Protein AF-A0AAE0N519-F1 (afdb_monomer)

Mean predicted aligned error: 3.24 Å

Sequence (68 aa):
MRLIHTKSGRLDEFFGDETPAYAILSHRWRKEEVTIQEWVELADTTKAKGGFRKISRACQIASQMDLD

Radius of gyration: 12.2 Å; Cα contacts (8 Å, |Δi|>4): 72; chains: 1; bounding box: 31×23×28 Å

pLDDT: mean 92.8, std 4.57, range [74.69, 97.5]

Organism: NCBI:txid330526

Structure (mmCIF, N/CA/C/O backbone):
data_AF-A0AAE0N519-F1
#
_entry.id   AF-A0AAE0N519-F1
#
loop_
_atom_site.group_PDB
_atom_site.id
_atom_site.type_symbol
_atom_site.label_atom_id
_atom_site.label_alt_id
_atom_site.label_comp_id
_atom_site.label_asym_id
_atom_site.label_entity_id
_atom_site.label_seq_id
_atom_site.pdbx_PDB_ins_c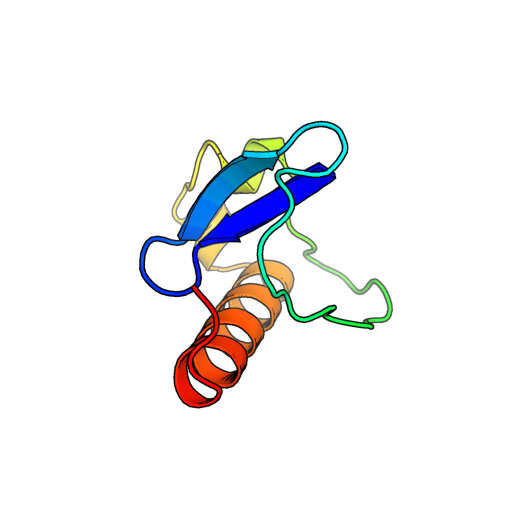ode
_atom_site.Cartn_x
_atom_site.Cartn_y
_atom_site.Cartn_z
_atom_site.occupancy
_atom_site.B_iso_or_equiv
_atom_site.auth_seq_id
_atom_site.auth_comp_id
_atom_site.auth_asym_id
_atom_site.auth_atom_id
_atom_site.pdbx_PDB_model_num
ATOM 1 N N . MET A 1 1 ? 11.950 6.121 -2.820 1.00 92.25 1 MET A N 1
ATOM 2 C CA . MET A 1 1 ? 10.511 6.401 -2.639 1.00 92.25 1 MET A CA 1
ATOM 3 C C . MET A 1 1 ? 9.815 5.201 -2.025 1.00 92.25 1 MET A C 1
ATOM 5 O O . MET A 1 1 ? 10.365 4.113 -2.093 1.00 92.25 1 MET A O 1
ATOM 9 N N . ARG A 1 2 ? 8.627 5.396 -1.442 1.00 94.38 2 ARG A N 1
ATOM 10 C CA . ARG A 1 2 ? 7.794 4.309 -0.910 1.00 94.38 2 ARG A CA 1
ATOM 11 C C . ARG A 1 2 ? 6.588 4.092 -1.810 1.00 94.38 2 ARG A C 1
ATOM 13 O O . ARG A 1 2 ? 5.841 5.046 -2.022 1.00 94.38 2 ARG A O 1
ATOM 20 N N . LEU A 1 3 ? 6.415 2.877 -2.317 1.00 96.19 3 LEU A N 1
ATOM 21 C CA . LEU A 1 3 ? 5.300 2.490 -3.183 1.00 96.19 3 LEU A CA 1
ATOM 22 C C . LEU A 1 3 ? 4.499 1.355 -2.545 1.00 96.19 3 LEU A C 1
ATOM 24 O O . LEU A 1 3 ? 4.992 0.652 -1.668 1.00 96.19 3 LEU A O 1
ATOM 28 N N . ILE A 1 4 ? 3.246 1.208 -2.971 1.00 96.56 4 ILE A N 1
ATOM 29 C CA . ILE A 1 4 ? 2.354 0.136 -2.525 1.00 96.56 4 ILE A CA 1
ATOM 30 C C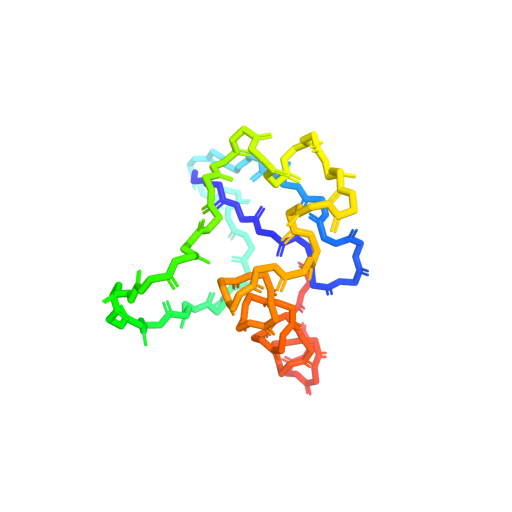 . ILE A 1 4 ? 2.215 -0.854 -3.672 1.00 96.56 4 ILE A C 1
ATOM 32 O O . ILE A 1 4 ? 1.732 -0.476 -4.740 1.00 96.56 4 ILE A O 1
ATOM 36 N N . HIS A 1 5 ? 2.564 -2.111 -3.424 1.00 96.50 5 HIS A N 1
ATOM 37 C CA . HIS A 1 5 ? 2.297 -3.196 -4.358 1.00 96.50 5 HIS A CA 1
ATOM 38 C C . HIS A 1 5 ? 0.801 -3.343 -4.602 1.00 96.50 5 HIS A C 1
ATOM 40 O O . HIS A 1 5 ? 0.015 -3.483 -3.658 1.00 96.50 5 HIS A O 1
ATOM 46 N N . THR A 1 6 ? 0.391 -3.348 -5.866 1.00 96.56 6 THR A N 1
ATOM 47 C CA . THR A 1 6 ? -1.032 -3.242 -6.206 1.00 96.56 6 THR A CA 1
ATOM 48 C C . THR A 1 6 ? -1.821 -4.493 -5.829 1.00 96.56 6 THR A C 1
ATOM 50 O O . THR A 1 6 ? -2.995 -4.390 -5.465 1.00 96.56 6 THR A O 1
ATOM 53 N N . LYS A 1 7 ? -1.173 -5.665 -5.845 1.00 93.69 7 LYS A N 1
ATOM 54 C CA . LYS A 1 7 ? -1.802 -6.953 -5.510 1.00 93.69 7 LYS A CA 1
ATOM 55 C C . LYS A 1 7 ? -1.738 -7.295 -4.026 1.00 93.69 7 LYS A C 1
ATOM 57 O O . LYS A 1 7 ? -2.716 -7.780 -3.465 1.00 93.69 7 LYS A O 1
ATOM 62 N N . SER A 1 8 ? -0.582 -7.081 -3.397 1.00 93.88 8 SER A N 1
ATOM 63 C CA . SER A 1 8 ? -0.351 -7.492 -2.004 1.00 93.88 8 SER A CA 1
ATOM 64 C C . SER A 1 8 ? -0.675 -6.397 -0.988 1.00 93.88 8 SER A C 1
ATOM 66 O O . SER A 1 8 ? -0.864 -6.696 0.188 1.00 93.88 8 SER A O 1
ATOM 68 N N . GLY A 1 9 ? -0.712 -5.132 -1.414 1.00 93.81 9 GLY A N 1
ATOM 69 C CA . GLY A 1 9 ? -0.808 -3.984 -0.518 1.00 93.81 9 GLY A CA 1
ATOM 70 C C . GLY A 1 9 ? 0.455 -3.747 0.317 1.00 93.81 9 GLY A C 1
ATOM 71 O O . GLY A 1 9 ? 0.452 -2.847 1.156 1.00 93.81 9 GLY A O 1
ATOM 72 N N . ARG A 1 10 ? 1.531 -4.521 0.113 1.00 95.06 10 ARG A N 1
ATOM 73 C CA . ARG A 1 10 ? 2.798 -4.347 0.831 1.00 95.06 10 ARG A CA 1
ATOM 74 C C . ARG A 1 10 ? 3.458 -3.030 0.431 1.00 95.06 10 ARG A C 1
ATOM 76 O O . ARG A 1 10 ? 3.367 -2.610 -0.720 1.00 95.06 10 ARG A O 1
ATOM 83 N N . LEU A 1 11 ? 4.087 -2.386 1.406 1.00 95.44 11 LEU A N 1
ATOM 84 C CA . LEU A 1 11 ? 4.785 -1.125 1.220 1.00 95.44 11 LEU A CA 1
ATOM 85 C C . LEU A 1 11 ? 6.281 -1.387 1.027 1.00 95.44 11 LEU A C 1
ATOM 87 O O . LEU A 1 11 ? 6.908 -2.004 1.889 1.00 95.44 11 LEU A O 1
ATOM 91 N N . ASP A 1 12 ? 6.828 -0.886 -0.076 1.00 94.62 12 ASP A N 1
ATOM 92 C CA . ASP A 1 12 ? 8.192 -1.167 -0.520 1.00 94.62 12 ASP A CA 1
ATOM 93 C C . ASP A 1 12 ? 8.989 0.106 -0.736 1.00 94.62 12 ASP A C 1
ATOM 95 O O . ASP A 1 12 ? 8.464 1.121 -1.204 1.00 94.62 12 ASP A O 1
ATOM 99 N N . GLU A 1 13 ? 10.272 0.038 -0.395 1.00 95.06 13 GLU A N 1
ATOM 100 C CA . GLU A 1 13 ? 11.221 1.127 -0.572 1.00 95.06 13 GLU A CA 1
ATOM 101 C C . GLU A 1 13 ? 12.102 0.890 -1.792 1.00 95.06 13 GLU A C 1
ATOM 103 O O . GLU A 1 13 ? 12.759 -0.136 -1.919 1.00 95.06 13 GLU A O 1
ATOM 108 N N . PHE A 1 14 ? 12.132 1.891 -2.665 1.00 94.56 14 PHE A N 1
ATOM 109 C CA . PHE A 1 14 ? 12.958 1.933 -3.866 1.00 94.56 14 PHE A CA 1
ATOM 110 C C . PHE A 1 14 ? 13.959 3.081 -3.751 1.00 94.56 14 PHE A C 1
ATOM 112 O O . PHE A 1 14 ? 13.604 4.161 -3.263 1.00 94.56 14 PHE A O 1
ATOM 119 N N . PHE A 1 15 ? 15.194 2.895 -4.208 1.00 93.38 15 PHE A N 1
ATOM 120 C CA . PHE A 1 15 ? 16.265 3.884 -4.069 1.00 93.38 15 PHE A CA 1
ATOM 121 C C . PHE A 1 15 ? 16.854 4.248 -5.436 1.00 93.38 15 PHE A C 1
ATOM 123 O O . PHE A 1 15 ? 16.994 3.396 -6.305 1.00 93.38 15 PHE A O 1
ATOM 130 N N . GLY A 1 16 ? 17.188 5.530 -5.626 1.00 88.50 16 GLY A N 1
ATOM 131 C CA . GLY A 1 16 ? 17.794 6.024 -6.867 1.00 88.50 16 GLY A CA 1
ATOM 132 C C . GLY A 1 16 ? 16.997 5.654 -8.123 1.00 88.50 16 GLY A C 1
ATOM 133 O O . GLY A 1 16 ? 15.777 5.835 -8.173 1.00 88.50 16 GLY A O 1
ATOM 134 N N . ASP A 1 17 ? 17.708 5.117 -9.111 1.00 88.50 17 ASP A N 1
ATOM 135 C CA . ASP A 1 17 ? 17.173 4.764 -10.429 1.00 88.50 17 ASP A CA 1
ATOM 136 C C . ASP A 1 17 ? 16.423 3.417 -10.448 1.00 88.50 17 ASP A C 1
ATOM 138 O O . ASP A 1 17 ? 15.831 3.059 -11.462 1.00 88.50 17 ASP A O 1
ATOM 142 N N . GLU A 1 18 ? 16.372 2.680 -9.332 1.00 89.69 18 GLU A N 1
ATOM 143 C CA . GLU A 1 18 ? 15.682 1.381 -9.222 1.00 89.69 18 GLU A CA 1
ATOM 144 C C . GLU A 1 18 ? 14.160 1.517 -9.038 1.00 89.69 18 GLU A C 1
ATOM 146 O O . GLU A 1 18 ? 13.486 0.607 -8.559 1.00 89.69 18 GLU A O 1
ATOM 151 N N . THR A 1 19 ? 13.590 2.670 -9.384 1.00 92.31 19 THR A N 1
ATOM 152 C CA . THR A 1 19 ? 12.154 2.902 -9.238 1.00 92.31 19 THR A CA 1
ATOM 153 C C . THR A 1 19 ? 11.393 2.282 -10.420 1.00 92.31 19 THR A C 1
ATOM 155 O O . THR A 1 19 ? 11.638 2.681 -11.560 1.00 92.31 19 THR A O 1
ATOM 158 N N . PRO A 1 20 ? 10.438 1.359 -10.189 1.00 93.75 20 PRO A N 1
ATOM 159 C CA . PRO A 1 20 ? 9.642 0.755 -11.259 1.00 93.75 20 PRO A CA 1
ATOM 160 C C . PRO A 1 20 ? 8.639 1.754 -11.853 1.00 93.75 20 PRO A C 1
ATOM 162 O O . PRO A 1 20 ? 8.476 2.862 -11.355 1.00 93.75 20 PRO A O 1
ATOM 165 N N . ALA A 1 21 ? 7.912 1.366 -12.902 1.00 94.75 21 ALA A N 1
ATOM 166 C CA . ALA A 1 21 ? 6.758 2.145 -13.347 1.00 94.75 21 ALA A CA 1
ATOM 167 C C . ALA A 1 21 ? 5.685 2.182 -12.243 1.00 94.75 21 ALA A C 1
ATOM 169 O O . ALA A 1 21 ? 5.364 1.156 -11.649 1.00 94.75 21 ALA A O 1
ATOM 170 N N . TYR A 1 22 ? 5.115 3.357 -11.970 1.00 95.94 22 TYR A N 1
ATOM 171 C CA . TYR A 1 22 ? 4.148 3.539 -10.885 1.00 95.94 22 TYR A CA 1
ATOM 172 C C . TYR A 1 22 ? 3.022 4.503 -11.263 1.00 95.94 22 TYR A C 1
ATOM 174 O O . TYR A 1 22 ? 3.148 5.334 -12.162 1.00 95.94 22 TYR A O 1
ATOM 182 N N . ALA A 1 23 ? 1.915 4.413 -10.526 1.00 95.69 23 ALA A N 1
ATOM 183 C CA . ALA A 1 23 ? 0.808 5.357 -10.599 1.00 95.69 23 ALA A CA 1
ATOM 184 C C . ALA A 1 23 ? 0.760 6.231 -9.341 1.00 95.69 23 ALA A C 1
ATOM 186 O O . ALA A 1 23 ? 1.043 5.775 -8.234 1.00 95.69 23 ALA A O 1
ATOM 187 N N . ILE A 1 24 ? 0.350 7.491 -9.503 1.00 94.69 24 ILE A N 1
ATOM 188 C CA . ILE A 1 24 ? 0.125 8.416 -8.389 1.00 94.69 24 ILE A CA 1
ATOM 189 C C . ILE A 1 24 ? -1.377 8.562 -8.163 1.00 94.69 24 ILE A C 1
ATOM 191 O O . ILE A 1 24 ? -2.114 9.008 -9.043 1.00 94.69 24 ILE A O 1
ATOM 195 N N . LEU A 1 25 ? -1.826 8.268 -6.945 1.00 91.81 25 LEU A N 1
ATOM 196 C CA . LEU A 1 25 ? -3.158 8.648 -6.491 1.00 91.81 25 LEU A CA 1
ATOM 197 C C . LEU A 1 25 ? -3.145 10.117 -6.040 1.00 91.81 25 LEU A C 1
ATOM 199 O O . LEU A 1 25 ? -2.752 10.428 -4.919 1.00 91.81 25 LEU A O 1
ATOM 203 N N . SER A 1 26 ? -3.594 11.029 -6.902 1.00 85.75 26 SER A N 1
ATOM 204 C CA . SER A 1 26 ? -3.783 12.440 -6.540 1.00 85.75 26 SER A CA 1
ATOM 205 C C . SER A 1 26 ? -5.129 12.617 -5.830 1.00 85.75 26 SER A C 1
ATOM 207 O O . SER A 1 26 ? -6.186 12.549 -6.462 1.00 85.75 26 SER A O 1
ATOM 209 N N . HIS A 1 27 ? -5.125 12.792 -4.503 1.00 74.69 27 HIS A N 1
ATOM 210 C CA . HIS A 1 27 ? -6.358 12.941 -3.720 1.00 74.69 27 HIS A CA 1
ATOM 211 C C . HIS A 1 27 ? -6.306 14.108 -2.728 1.00 74.69 27 HIS A C 1
ATOM 213 O O . HIS A 1 27 ? -5.251 14.544 -2.277 1.00 74.69 27 HIS A O 1
ATOM 219 N N . ARG A 1 28 ? -7.494 14.618 -2.372 1.00 81.19 28 ARG A N 1
ATOM 220 C CA . ARG A 1 28 ? -7.661 15.585 -1.277 1.00 81.19 28 ARG A CA 1
ATOM 221 C C . ARG A 1 28 ? -7.945 14.851 0.024 1.00 81.19 28 ARG A C 1
ATOM 223 O O . ARG A 1 28 ? -8.924 14.104 0.076 1.00 81.19 28 ARG A O 1
ATOM 230 N N . TRP A 1 29 ? -7.152 15.123 1.057 1.00 79.31 29 TRP A N 1
ATOM 231 C CA . TRP A 1 29 ? -7.353 14.608 2.411 1.00 79.31 29 TRP A CA 1
ATOM 232 C C . TRP A 1 29 ? -8.796 14.824 2.882 1.00 79.31 29 TRP A C 1
ATOM 234 O O . TRP A 1 29 ? -9.374 15.900 2.712 1.00 79.31 29 TRP A O 1
ATOM 244 N N . ARG A 1 30 ? -9.398 13.778 3.444 1.00 76.69 30 ARG A N 1
ATOM 245 C CA . ARG A 1 30 ? -10.727 13.791 4.060 1.00 76.69 30 ARG A CA 1
ATOM 246 C C . ARG A 1 30 ? -10.642 13.209 5.471 1.00 76.69 30 ARG A C 1
ATOM 248 O O . ARG A 1 30 ? -9.565 12.989 6.008 1.00 76.69 30 ARG A O 1
ATOM 255 N N . LYS A 1 31 ? -11.796 12.990 6.100 1.00 83.06 31 LYS A N 1
ATOM 256 C CA . LYS A 1 31 ? -11.869 12.236 7.354 1.00 83.06 31 LYS A CA 1
ATOM 257 C C . LYS A 1 31 ? -11.437 10.786 7.110 1.00 83.06 31 LYS A C 1
ATOM 259 O O . LYS A 1 31 ? -11.639 10.265 6.014 1.00 83.06 31 LYS A O 1
ATOM 264 N N . GLU A 1 32 ? -10.885 10.160 8.148 1.00 89.12 32 GLU A N 1
ATOM 265 C CA . GLU A 1 32 ? -10.494 8.745 8.143 1.00 89.12 32 GLU A CA 1
ATOM 266 C C . GLU A 1 32 ? -9.423 8.403 7.092 1.00 89.12 32 GLU A C 1
ATOM 268 O O . GLU A 1 32 ? -9.534 7.404 6.385 1.00 89.12 32 GLU A O 1
ATOM 273 N N . GLU A 1 33 ? -8.383 9.227 6.952 1.00 91.88 33 GLU A N 1
ATOM 274 C CA . GLU A 1 33 ? -7.195 8.810 6.196 1.00 91.88 33 GLU A CA 1
ATOM 275 C C . GLU A 1 33 ? -6.416 7.725 6.945 1.00 91.88 33 GLU A C 1
ATOM 277 O O . GLU A 1 33 ? -6.560 7.550 8.160 1.00 91.88 33 GLU A O 1
ATOM 282 N N . VAL A 1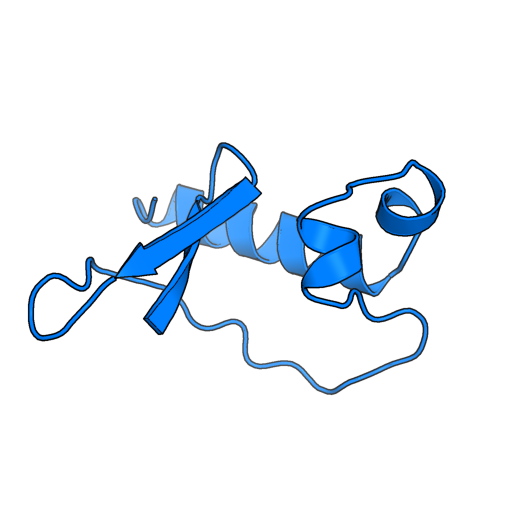 34 ? -5.609 6.989 6.184 1.00 93.25 34 VAL A N 1
ATOM 283 C CA . VAL A 1 34 ? -4.744 5.930 6.698 1.00 93.25 34 VAL A CA 1
ATOM 284 C C . VAL A 1 34 ? -3.321 6.463 6.772 1.00 93.25 34 VAL A C 1
ATOM 286 O O . VAL A 1 34 ? -2.818 7.022 5.795 1.00 93.25 34 VAL A O 1
ATOM 289 N N . THR A 1 35 ? -2.685 6.323 7.931 1.00 93.44 35 THR A N 1
ATOM 290 C CA . THR A 1 35 ? -1.261 6.639 8.087 1.00 93.44 35 THR A CA 1
ATOM 291 C C . THR A 1 35 ? -0.394 5.501 7.551 1.00 93.44 35 THR A C 1
ATOM 293 O O . THR A 1 35 ? -0.863 4.385 7.337 1.00 93.44 35 THR A O 1
ATOM 296 N N . ILE A 1 36 ? 0.901 5.757 7.357 1.00 93.81 36 ILE A N 1
ATOM 297 C CA . ILE A 1 36 ? 1.835 4.705 6.932 1.00 93.81 36 ILE A CA 1
ATOM 298 C C . ILE A 1 36 ? 1.906 3.597 7.987 1.00 93.81 36 ILE A C 1
ATOM 300 O O . ILE A 1 36 ? 1.887 2.426 7.632 1.00 93.81 36 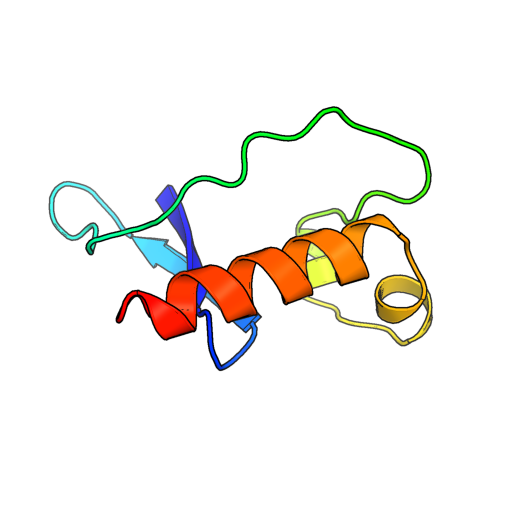ILE A O 1
ATOM 304 N N . GLN A 1 37 ? 1.934 3.957 9.271 1.00 94.50 37 GLN A N 1
ATOM 305 C CA . GLN A 1 37 ? 1.951 2.997 10.373 1.00 94.50 37 GLN A CA 1
ATOM 306 C C . GLN A 1 37 ? 0.7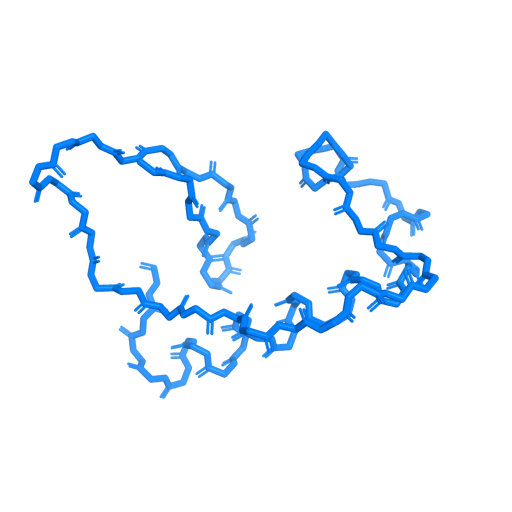04 2.111 10.354 1.00 94.50 37 GLN A C 1
ATOM 308 O O . GLN A 1 37 ? 0.822 0.897 10.415 1.00 94.50 37 GLN A O 1
ATOM 313 N N . GLU A 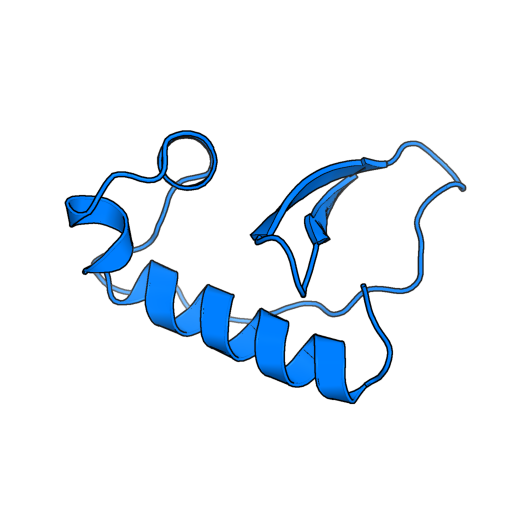1 38 ? -0.480 2.700 10.177 1.00 95.00 38 GLU A N 1
ATOM 314 C CA . GLU A 1 38 ? -1.735 1.946 10.083 1.00 95.00 38 GLU A CA 1
ATOM 315 C C . GLU A 1 38 ? -1.805 1.049 8.841 1.00 95.00 38 GLU A C 1
ATOM 317 O O . GLU A 1 38 ? -2.474 0.019 8.867 1.00 95.00 38 GLU A O 1
ATOM 322 N N . TRP A 1 39 ? -1.144 1.443 7.748 1.00 94.94 39 TRP A N 1
ATOM 323 C CA . TRP A 1 39 ? -1.047 0.633 6.534 1.00 94.94 39 TRP A CA 1
ATOM 324 C C . TRP A 1 39 ? -0.048 -0.523 6.672 1.00 94.94 39 TRP A C 1
ATOM 326 O O . TRP A 1 39 ? -0.221 -1.561 6.044 1.00 94.94 39 TRP A O 1
ATOM 336 N N . VAL A 1 40 ? 1.002 -0.361 7.477 1.00 93.62 40 VAL A N 1
ATOM 337 C CA . VAL A 1 40 ? 1.944 -1.446 7.796 1.00 93.62 40 VAL A CA 1
ATOM 338 C C . VAL A 1 40 ? 1.317 -2.407 8.812 1.00 93.62 40 VAL A C 1
ATOM 340 O O . VAL A 1 40 ? 1.403 -3.622 8.655 1.00 93.62 40 VAL A O 1
ATOM 343 N N . GLU A 1 41 ? 0.619 -1.872 9.812 1.00 93.69 41 GLU A N 1
ATOM 344 C CA . GLU A 1 41 ? -0.077 -2.618 10.863 1.00 93.69 41 GLU A CA 1
ATOM 345 C C . GLU A 1 41 ? -1.589 -2.657 10.587 1.00 93.69 41 GLU A C 1
ATOM 347 O O . GLU A 1 41 ? -2.396 -2.066 11.310 1.00 93.69 41 GLU A O 1
ATOM 352 N N . LEU A 1 42 ? -1.991 -3.335 9.502 1.00 90.25 42 LEU A N 1
ATOM 353 C CA . LEU A 1 42 ? -3.390 -3.379 9.053 1.00 90.25 42 LEU A CA 1
ATOM 354 C C . LEU A 1 42 ? -4.322 -4.076 10.054 1.00 90.25 42 LEU A C 1
ATOM 356 O O . LEU A 1 42 ? -4.606 -5.270 9.950 1.00 90.25 42 LEU A O 1
ATOM 360 N N . ALA A 1 43 ? -4.886 -3.287 10.961 1.00 93.50 43 ALA A N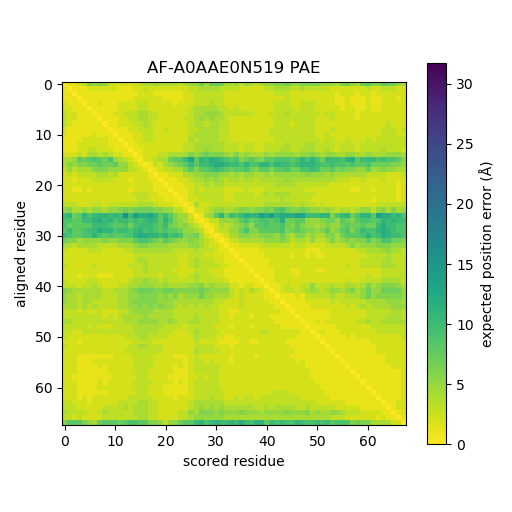 1
ATOM 361 C CA . ALA A 1 43 ? -6.011 -3.669 11.799 1.00 93.50 43 ALA A CA 1
ATOM 362 C C . ALA A 1 43 ? -7.351 -3.539 11.051 1.00 93.50 43 ALA A C 1
ATOM 364 O O . ALA A 1 43 ? -7.495 -2.774 10.091 1.00 93.50 43 ALA A O 1
ATOM 365 N N . ASP A 1 44 ? -8.380 -4.239 11.529 1.00 94.25 44 ASP A N 1
ATOM 366 C CA . ASP A 1 44 ? -9.725 -4.160 10.943 1.00 94.25 44 ASP A CA 1
ATOM 367 C C . ASP A 1 44 ? -10.336 -2.755 11.057 1.00 94.25 44 ASP A C 1
ATOM 369 O O . ASP A 1 44 ? -11.062 -2.310 10.165 1.00 94.25 44 ASP A O 1
ATOM 373 N N . THR A 1 45 ? -9.963 -2.002 12.095 1.00 94.19 45 THR A N 1
ATOM 374 C CA . THR A 1 45 ? -10.321 -0.585 12.249 1.00 94.19 45 THR A CA 1
ATOM 375 C C . THR A 1 45 ? -9.747 0.276 11.123 1.00 94.19 45 THR A C 1
ATOM 377 O O . THR A 1 45 ? -10.444 1.156 10.618 1.00 94.19 45 THR A O 1
ATOM 380 N N . THR A 1 46 ? -8.523 -0.004 10.661 1.00 94.56 46 THR A N 1
ATOM 381 C CA . THR A 1 46 ? -7.917 0.669 9.504 1.00 94.56 46 THR A CA 1
ATOM 382 C C . THR A 1 46 ? -8.657 0.322 8.219 1.00 94.56 46 THR A C 1
ATOM 384 O O . THR A 1 46 ? -8.9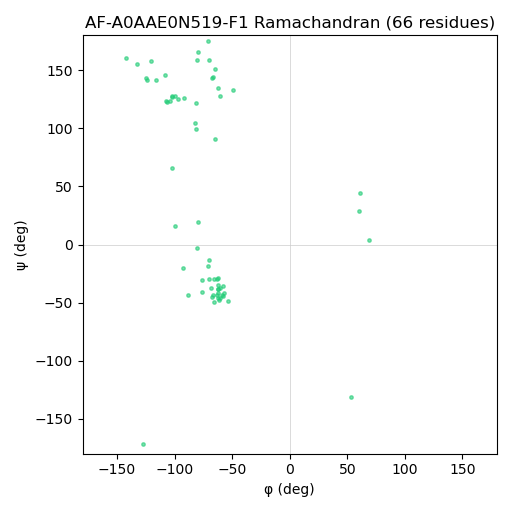72 1.216 7.434 1.00 94.56 46 THR A O 1
ATOM 387 N N . LYS A 1 47 ? -9.006 -0.954 8.010 1.00 93.19 47 LYS A N 1
ATOM 388 C CA . LYS A 1 47 ? -9.743 -1.399 6.811 1.00 93.19 47 LYS A CA 1
ATOM 389 C C . LYS A 1 47 ? -11.131 -0.761 6.698 1.00 93.19 47 LYS A C 1
ATOM 391 O O . LYS A 1 47 ? -11.626 -0.537 5.591 1.00 93.19 47 LYS A O 1
ATOM 396 N N . ALA A 1 48 ? -11.748 -0.422 7.831 1.00 94.19 48 ALA A N 1
ATOM 397 C CA . ALA A 1 48 ? -13.030 0.275 7.878 1.00 94.19 48 ALA A CA 1
ATOM 398 C C . ALA A 1 48 ? -12.948 1.753 7.444 1.00 94.19 48 ALA A C 1
ATOM 400 O O . ALA A 1 48 ? -13.970 2.331 7.057 1.00 94.19 48 ALA A O 1
ATOM 401 N N . LYS A 1 49 ? -11.756 2.364 7.443 1.00 94.56 49 LYS A N 1
ATOM 402 C CA . LYS A 1 49 ? -11.572 3.777 7.099 1.00 94.56 49 LYS A CA 1
ATOM 403 C C . LYS A 1 49 ? -11.871 4.080 5.631 1.00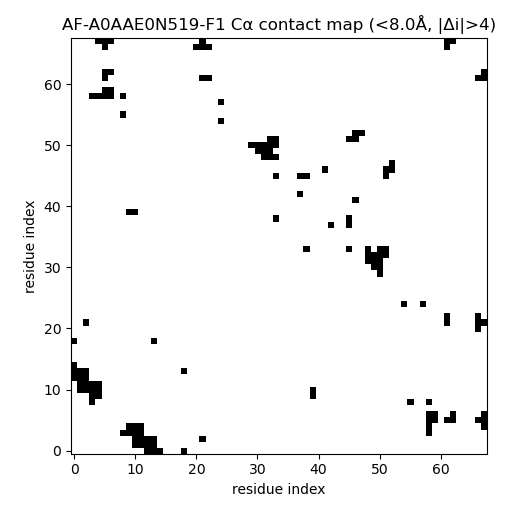 94.56 49 LYS A C 1
ATOM 405 O O . LYS A 1 49 ? -11.521 3.325 4.719 1.00 94.56 49 LYS A O 1
ATOM 410 N N . GLY A 1 50 ? -12.442 5.259 5.371 1.00 93.06 50 GLY A N 1
ATOM 411 C CA . GLY A 1 50 ? -12.610 5.770 4.007 1.00 93.06 50 GLY A CA 1
ATOM 412 C C . GLY A 1 50 ? -11.292 5.893 3.226 1.00 93.06 50 GLY A C 1
ATOM 413 O O . GLY A 1 50 ? -11.263 5.614 2.026 1.00 93.06 50 GLY A O 1
ATOM 414 N N . GLY A 1 51 ? -10.196 6.259 3.900 1.00 93.31 51 GLY A N 1
ATOM 415 C CA . GLY A 1 51 ? -8.831 6.283 3.366 1.00 93.31 51 GLY A CA 1
ATOM 416 C C . GLY A 1 51 ? -8.407 4.950 2.756 1.00 93.31 51 GLY A C 1
ATOM 417 O O . GLY A 1 51 ? -7.977 4.905 1.604 1.00 93.31 51 GLY A O 1
ATOM 418 N N . PHE A 1 52 ? -8.629 3.856 3.491 1.00 94.38 52 PHE A N 1
ATOM 419 C CA . PHE A 1 52 ? -8.222 2.515 3.080 1.00 94.38 52 PHE A CA 1
ATOM 420 C C . PHE A 1 52 ? -8.921 2.075 1.794 1.00 94.38 52 PHE A C 1
ATOM 422 O O . PHE A 1 52 ? -8.275 1.600 0.858 1.00 94.38 52 PHE A O 1
ATOM 429 N N . ARG A 1 53 ? -10.242 2.294 1.708 1.00 93.19 53 ARG A N 1
ATOM 430 C CA . ARG A 1 53 ? -11.028 1.958 0.510 1.00 93.19 53 ARG A CA 1
ATOM 431 C C . ARG A 1 53 ? -10.550 2.713 -0.729 1.00 93.19 53 ARG A C 1
ATOM 433 O O . ARG A 1 53 ? -10.523 2.137 -1.814 1.00 93.19 53 ARG A O 1
ATOM 440 N N . LYS A 1 54 ? -10.152 3.982 -0.581 1.00 92.75 54 LYS A N 1
ATOM 441 C CA . LYS A 1 54 ? -9.614 4.779 -1.695 1.00 92.75 54 LYS A CA 1
ATOM 442 C C . LYS A 1 54 ? -8.284 4.223 -2.194 1.00 92.75 54 LYS A C 1
ATOM 444 O O . LYS A 1 54 ? -8.150 4.014 -3.395 1.00 92.75 54 LYS A O 1
ATOM 449 N N . ILE A 1 55 ? -7.342 3.958 -1.286 1.00 95.00 55 ILE A N 1
ATOM 450 C CA . ILE A 1 55 ? -6.029 3.400 -1.641 1.00 95.00 55 ILE A CA 1
ATOM 451 C C . ILE A 1 55 ? -6.212 2.029 -2.301 1.00 95.00 55 ILE A C 1
ATOM 453 O O . ILE A 1 55 ? -5.725 1.814 -3.403 1.00 95.00 55 ILE A O 1
ATOM 457 N N . SER A 1 56 ? -7.024 1.153 -1.703 1.00 95.38 56 SER A N 1
ATOM 458 C CA . SER A 1 56 ? -7.323 -0.176 -2.254 1.00 95.38 56 SER A CA 1
ATOM 459 C C . SER A 1 56 ? -7.915 -0.104 -3.663 1.00 95.38 56 SER A C 1
ATOM 461 O O . SER A 1 56 ? -7.531 -0.868 -4.546 1.00 95.38 56 SER A O 1
ATOM 463 N N . ARG A 1 57 ? -8.833 0.840 -3.913 1.00 95.38 57 ARG A N 1
ATOM 464 C CA . ARG A 1 57 ? -9.404 1.034 -5.250 1.00 95.38 57 ARG A CA 1
ATOM 465 C C . ARG A 1 57 ? -8.376 1.568 -6.247 1.00 95.38 57 ARG A C 1
ATOM 467 O O . ARG A 1 57 ? -8.398 1.157 -7.402 1.00 95.38 57 ARG A O 1
ATOM 474 N N . ALA A 1 58 ? -7.488 2.460 -5.818 1.00 96.06 58 ALA A N 1
ATOM 475 C CA . ALA A 1 58 ? -6.401 2.947 -6.659 1.00 96.06 58 ALA A CA 1
ATOM 476 C C . ALA A 1 58 ? -5.437 1.815 -7.042 1.00 96.06 58 ALA A C 1
ATOM 478 O O . ALA A 1 58 ? -5.110 1.690 -8.218 1.00 96.06 58 ALA A O 1
ATOM 479 N N . CYS A 1 59 ? -5.077 0.942 -6.095 1.00 96.75 59 CYS A N 1
ATOM 480 C CA . CYS A 1 59 ? -4.291 -0.264 -6.365 1.00 96.75 59 CYS A CA 1
ATOM 481 C C . CYS A 1 59 ? -4.980 -1.170 -7.396 1.00 96.75 59 CYS A C 1
ATOM 483 O O . CYS A 1 59 ? -4.341 -1.597 -8.349 1.00 96.75 59 CYS A O 1
ATOM 485 N N . GLN A 1 60 ? -6.295 -1.397 -7.280 1.00 97.00 60 GLN A N 1
ATOM 486 C CA . GLN A 1 60 ? -7.045 -2.178 -8.276 1.00 97.00 60 GLN A CA 1
ATOM 487 C C . GLN A 1 60 ? -6.970 -1.570 -9.683 1.00 97.00 60 GLN A C 1
ATOM 489 O O . GLN A 1 60 ? -6.793 -2.303 -10.649 1.00 97.00 60 GLN A O 1
ATOM 494 N N . ILE A 1 61 ? -7.110 -0.247 -9.805 1.00 97.00 61 ILE A N 1
ATOM 495 C CA . ILE A 1 61 ? -7.028 0.443 -11.101 1.00 97.00 61 ILE A CA 1
ATOM 496 C C . ILE A 1 61 ? -5.603 0.364 -11.660 1.00 97.00 61 ILE A C 1
ATOM 498 O O . ILE A 1 61 ? -5.434 0.032 -12.826 1.00 97.00 61 ILE A O 1
ATOM 502 N N . ALA A 1 62 ? -4.581 0.607 -10.837 1.00 97.50 62 ALA A N 1
ATOM 503 C CA . ALA A 1 62 ? -3.185 0.514 -11.260 1.00 97.50 62 ALA A CA 1
ATOM 504 C C . ALA A 1 62 ? -2.811 -0.913 -11.701 1.00 97.50 62 ALA A C 1
ATOM 506 O O . ALA A 1 62 ? -2.150 -1.083 -12.720 1.00 97.50 62 ALA A O 1
ATOM 507 N N . SER A 1 63 ? -3.322 -1.938 -11.011 1.00 96.62 63 SER A N 1
ATOM 508 C CA . SER A 1 63 ? -3.129 -3.339 -11.397 1.00 96.62 63 SER A CA 1
ATOM 509 C C . SER A 1 63 ? -3.737 -3.665 -12.768 1.00 96.62 63 SER A C 1
ATOM 511 O O . SER A 1 63 ? -3.152 -4.430 -13.524 1.00 96.62 63 SER A O 1
ATOM 513 N N . GLN A 1 64 ? -4.872 -3.050 -13.129 1.00 96.75 64 GLN A N 1
ATOM 514 C CA . GLN A 1 64 ? -5.481 -3.178 -14.466 1.00 96.75 64 GLN A CA 1
ATOM 515 C C . GLN A 1 64 ? -4.682 -2.474 -15.571 1.00 96.75 64 GLN A C 1
ATOM 517 O O . GLN A 1 64 ? -4.957 -2.686 -16.748 1.00 96.75 64 GLN A O 1
ATOM 522 N N . MET A 1 65 ? -3.728 -1.624 -15.195 1.00 95.56 65 MET A N 1
ATOM 523 C CA . MET A 1 65 ? -2.798 -0.940 -16.094 1.00 95.56 65 MET A CA 1
ATOM 524 C C . MET A 1 65 ? -1.425 -1.633 -16.128 1.00 95.56 65 MET A C 1
ATOM 526 O O . MET A 1 65 ? -0.450 -1.014 -16.544 1.00 95.56 65 MET A O 1
ATOM 530 N N . ASP A 1 66 ? -1.346 -2.879 -15.646 1.00 93.81 66 ASP A N 1
ATOM 531 C CA . ASP A 1 66 ? -0.123 -3.685 -15.547 1.00 93.81 66 ASP A CA 1
ATOM 532 C C . ASP A 1 66 ? 0.982 -3.066 -14.664 1.00 93.81 66 ASP A C 1
ATOM 534 O O . ASP A 1 66 ? 2.169 -3.327 -14.853 1.00 93.81 66 ASP A O 1
ATOM 538 N N . LEU A 1 67 ? 0.592 -2.265 -13.664 1.00 92.94 67 LEU A N 1
ATOM 539 C CA . LEU A 1 67 ? 1.494 -1.711 -12.648 1.00 92.94 67 LEU A CA 1
ATOM 540 C C . LEU A 1 67 ? 1.401 -2.539 -11.356 1.00 92.94 67 LEU A C 1
ATOM 542 O O . LEU A 1 67 ? 0.304 -2.744 -10.824 1.00 92.94 67 LEU A O 1
ATOM 546 N N . ASP A 1 68 ? 2.538 -2.996 -10.829 1.00 87.88 68 ASP A N 1
ATOM 547 C CA . ASP A 1 68 ? 2.650 -3.774 -9.582 1.00 87.88 68 ASP A CA 1
ATOM 548 C C . ASP A 1 68 ? 3.881 -3.377 -8.766 1.00 87.88 68 ASP A C 1
ATOM 550 O O . ASP A 1 68 ? 4.931 -3.090 -9.381 1.00 87.88 68 ASP A O 1
#

Secondary structure (DSSP, 8-state):
-EEE-TTT--EEE--TT-------------SSPPPHHHHHS--HHHHTSHHHHHHHHHHHHHHTTT--

Foldseek 3Di:
DWDAQLPPRDIDDDDDPRDDDDDDDDDDDDPFAADPVCSNVPDPSNCPGPNNVSVNVVSVVCVVVVHD

Solvent-accessible surface area (backbone atoms only — not comparable to full-atom values): 4242 Å² total; per-residue (Å²): 89,78,47,64,33,31,86,79,58,49,78,45,82,34,61,86,86,68,57,73,76,81,81,83,87,90,75,80,92,64,78,50,65,69,51,72,67,45,61,73,55,72,43,73,74,46,64,70,22,62,31,38,54,52,52,54,52,50,24,53,54,36,41,77,67,78,30,99